Protein AF-A0A7C3MN52-F1 (afdb_monomer)

Sequence (118 aa):
AASICPGFTPTGPYPASCANFNQEGFRVPFIAVSPFSKPHYVSHTVADHTAMLALIEKRFFSLSGATSERPHLTARDLHAPTLEDMFDFDHSPSLHATFDEAPAPVAGEDGCPVLTAP

Foldseek 3Di:
DCVQDPPDDPPDDDDPPTDDPPDDDDDDDDDDDDLFFDPPDDDPDDFDPLLCVLLVQVPPVQPPPDDPAGDDDDVVSSPGHNCCVRGDPPDRNRPPPDDDPDPDDDAPPPPRHPPDDD

Structure (mmCIF, N/CA/C/O backbone):
data_AF-A0A7C3MN52-F1
#
_entry.id   AF-A0A7C3MN52-F1
#
loop_
_atom_site.group_PDB
_atom_site.id
_atom_site.type_symbol
_atom_site.label_atom_id
_atom_site.label_alt_id
_atom_site.label_comp_id
_atom_site.label_asym_id
_atom_site.label_entity_id
_atom_site.label_seq_id
_atom_site.pdbx_PDB_ins_code
_atom_site.Cartn_x
_atom_site.Cartn_y
_atom_site.Cartn_z
_atom_site.occupancy
_atom_site.B_iso_or_equiv
_atom_site.auth_seq_id
_atom_site.auth_comp_id
_atom_site.auth_asym_id
_atom_site.auth_atom_id
_atom_site.pdbx_PDB_model_num
ATOM 1 N N . ALA A 1 1 ? -23.820 11.496 12.471 1.00 58.19 1 ALA A N 1
ATOM 2 C CA . ALA A 1 1 ? -24.085 10.190 13.114 1.00 58.19 1 ALA A CA 1
ATOM 3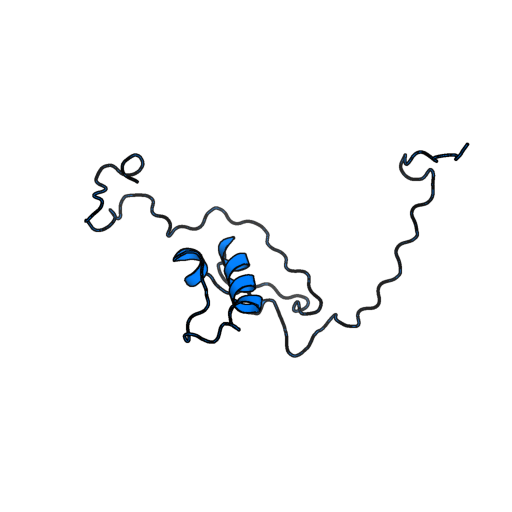 C C . ALA A 1 1 ? -25.567 10.028 13.455 1.00 58.19 1 ALA A C 1
ATOM 5 O O . ALA A 1 1 ? -26.198 9.163 12.867 1.00 58.19 1 ALA A O 1
ATOM 6 N N . ALA A 1 2 ? -26.154 10.899 14.288 1.00 63.62 2 ALA A N 1
ATOM 7 C CA . ALA A 1 2 ? -27.586 10.844 14.630 1.00 63.62 2 ALA A CA 1
ATOM 8 C C . ALA A 1 2 ? -28.546 10.942 13.423 1.00 63.62 2 ALA A C 1
ATOM 10 O O . ALA A 1 2 ? -29.597 10.317 13.428 1.00 63.62 2 ALA A O 1
ATOM 11 N N . SER A 1 3 ? -28.172 11.673 12.367 1.00 66.88 3 SER A N 1
ATOM 12 C CA . SER A 1 3 ? -28.958 11.781 11.125 1.00 66.88 3 SER A CA 1
ATOM 13 C C . SER A 1 3 ? -28.924 10.531 10.237 1.00 66.88 3 SER A C 1
ATOM 15 O O . SER A 1 3 ? -29.766 10.392 9.360 1.00 66.88 3 SER A O 1
ATOM 17 N N . ILE A 1 4 ? -27.946 9.645 10.440 1.00 68.38 4 ILE A N 1
ATOM 18 C CA . ILE A 1 4 ? -27.707 8.447 9.615 1.00 68.38 4 ILE A CA 1
ATOM 19 C C . ILE A 1 4 ? -28.158 7.182 10.365 1.00 68.38 4 ILE A C 1
ATOM 21 O O . ILE A 1 4 ? -28.454 6.162 9.752 1.00 68.38 4 ILE A O 1
ATOM 25 N N . CYS A 1 5 ? -28.238 7.251 11.695 1.00 74.75 5 CYS A N 1
ATOM 26 C CA . CYS A 1 5 ? -28.527 6.121 12.563 1.00 74.75 5 CYS A CA 1
ATOM 27 C C . CYS A 1 5 ? -29.598 6.488 13.607 1.00 74.75 5 CYS A C 1
ATOM 29 O O . CYS A 1 5 ? -29.272 7.132 14.614 1.00 74.75 5 CYS A O 1
ATOM 31 N N . PRO A 1 6 ? -30.865 6.079 13.403 1.00 74.00 6 PRO A N 1
ATOM 32 C CA . PRO A 1 6 ? -31.891 6.209 14.426 1.00 74.00 6 PRO A CA 1
ATOM 33 C C . PRO A 1 6 ? -31.518 5.316 15.618 1.00 74.00 6 PRO A C 1
ATOM 35 O O . PRO A 1 6 ? -31.457 4.097 15.492 1.00 74.00 6 PRO A O 1
ATOM 38 N N . GLY A 1 7 ? -31.219 5.934 16.763 1.00 74.25 7 GLY A N 1
ATOM 39 C CA . GLY A 1 7 ? -30.752 5.246 17.976 1.00 74.25 7 GLY A CA 1
ATOM 40 C C . GLY A 1 7 ? -29.295 5.523 18.359 1.00 74.25 7 GLY A C 1
ATOM 41 O O . GLY A 1 7 ? -28.845 5.042 19.395 1.00 74.25 7 GLY A O 1
ATOM 42 N N . PHE A 1 8 ? -28.555 6.320 17.578 1.00 77.75 8 PHE A N 1
ATOM 43 C CA . PHE A 1 8 ? -27.222 6.775 17.980 1.00 77.75 8 PHE A CA 1
ATOM 44 C C . PHE A 1 8 ? -27.298 7.710 19.197 1.00 77.75 8 PHE A C 1
ATOM 46 O O . PHE A 1 8 ? -27.948 8.756 19.144 1.00 77.75 8 PHE A O 1
ATOM 53 N N . THR A 1 9 ? -26.570 7.372 20.261 1.00 80.19 9 THR A N 1
ATOM 54 C CA . THR A 1 9 ? -26.339 8.250 21.414 1.00 80.19 9 THR A CA 1
ATOM 55 C C . THR A 1 9 ? -24.845 8.591 21.503 1.00 80.19 9 THR A C 1
ATOM 57 O O . THR A 1 9 ? -24.015 7.702 21.330 1.00 80.19 9 THR A O 1
ATOM 60 N N . PRO A 1 10 ? -24.455 9.855 21.770 1.00 74.44 10 PRO A N 1
ATOM 61 C CA . PRO A 1 10 ? -23.040 10.257 21.780 1.00 74.44 10 PRO A CA 1
ATOM 62 C C . PRO A 1 10 ? -22.172 9.545 22.824 1.00 74.44 10 PRO A C 1
ATOM 64 O O . PRO A 1 10 ? -20.953 9.530 22.701 1.00 74.44 10 PRO A O 1
ATOM 67 N N . THR A 1 11 ? -22.793 8.997 23.867 1.00 81.62 11 THR A N 1
ATOM 68 C CA . THR A 1 11 ? -22.123 8.368 25.010 1.00 81.62 11 THR A CA 1
ATOM 69 C C . THR A 1 11 ? -22.341 6.856 25.085 1.00 81.62 11 THR A C 1
ATOM 71 O O . THR A 1 11 ? -21.819 6.217 25.995 1.00 81.62 11 THR A O 1
ATOM 74 N N . GLY A 1 12 ? -23.116 6.274 24.163 1.00 75.94 12 GLY A N 1
ATOM 75 C CA . GLY A 1 12 ? -23.422 4.846 24.130 1.00 75.94 12 GLY A CA 1
ATOM 76 C C . GLY A 1 12 ? -22.619 4.077 23.074 1.00 75.94 12 GLY A C 1
ATOM 77 O O . GLY A 1 12 ? -22.016 4.681 22.184 1.00 75.94 12 GLY A O 1
ATOM 78 N N . PRO A 1 13 ? 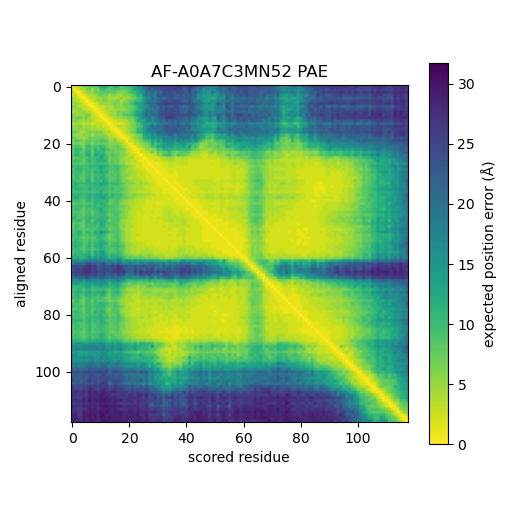-22.610 2.733 23.146 1.00 73.12 13 PRO A N 1
ATOM 79 C CA . PRO A 1 13 ? -22.023 1.903 22.100 1.00 73.12 13 PRO A CA 1
ATOM 80 C C . PRO A 1 13 ? -22.711 2.162 20.755 1.00 73.12 13 PRO A C 1
ATOM 82 O O . PRO A 1 13 ? -23.935 2.302 20.687 1.00 73.12 13 PRO A O 1
ATOM 85 N N . TYR A 1 14 ? -21.919 2.224 19.680 1.00 75.50 14 TYR A N 1
ATOM 86 C CA . TYR A 1 14 ? -22.449 2.480 18.344 1.00 75.50 14 TYR A CA 1
ATOM 87 C C . TYR A 1 14 ? -23.409 1.346 17.934 1.00 75.50 14 TYR A C 1
ATOM 89 O O . TYR A 1 14 ? -23.009 0.180 18.000 1.00 75.50 14 TYR A O 1
ATOM 97 N N . PRO A 1 15 ? -24.657 1.639 17.520 1.00 78.25 15 PRO A N 1
ATOM 98 C CA . PRO A 1 15 ? -25.624 0.596 17.191 1.00 78.25 15 PRO A CA 1
ATOM 99 C C . PRO A 1 15 ? -25.131 -0.297 16.045 1.00 78.25 15 PRO A C 1
ATOM 101 O O . PRO A 1 15 ? -24.827 0.197 14.962 1.00 78.25 15 PRO A O 1
ATOM 104 N N . ALA A 1 16 ? -25.096 -1.616 16.261 1.00 74.56 16 ALA A N 1
ATOM 105 C CA . ALA A 1 16 ? -24.603 -2.586 15.272 1.00 74.56 16 ALA A CA 1
ATOM 106 C C . ALA A 1 16 ? -25.440 -2.632 13.979 1.00 74.56 16 ALA A C 1
ATOM 108 O O . ALA A 1 16 ? -24.964 -3.082 12.942 1.00 74.56 16 ALA A O 1
ATOM 109 N N . SER A 1 17 ? -26.688 -2.160 14.035 1.00 74.19 17 SER A N 1
ATOM 110 C CA . SER A 1 17 ? -27.596 -2.051 12.889 1.00 74.19 17 SER A CA 1
ATOM 111 C C . SER A 1 17 ? -27.320 -0.839 11.993 1.00 74.19 17 SER A C 1
ATOM 113 O O . SER A 1 17 ? -27.975 -0.686 10.965 1.00 74.19 17 SER A O 1
ATOM 115 N N . CYS A 1 18 ? -26.407 0.049 12.386 1.00 74.19 18 CYS A N 1
ATOM 116 C CA . CYS A 1 18 ? -26.122 1.283 11.671 1.00 74.19 18 CYS A CA 1
ATOM 117 C C . CYS A 1 18 ? -24.779 1.238 10.952 1.00 74.19 18 CYS A C 1
ATOM 119 O O . CYS A 1 18 ? -23.816 0.663 11.451 1.00 74.19 18 CYS A O 1
ATOM 121 N N . ALA A 1 19 ? -24.708 1.910 9.801 1.00 67.94 19 ALA A N 1
ATOM 122 C CA . ALA A 1 19 ? -23.481 2.024 9.024 1.00 67.94 19 ALA A CA 1
ATOM 123 C C . ALA A 1 19 ? -22.420 2.819 9.803 1.00 67.94 19 ALA A C 1
ATOM 125 O O . ALA A 1 19 ? -22.536 4.033 9.978 1.00 67.94 19 ALA A O 1
ATOM 126 N N . ASN A 1 20 ? -21.387 2.126 10.272 1.00 70.44 20 ASN A N 1
ATOM 127 C CA . ASN A 1 20 ? -20.202 2.698 10.896 1.00 70.44 20 ASN A CA 1
ATOM 128 C C . ASN A 1 20 ? -19.027 2.764 9.908 1.00 70.44 20 ASN A C 1
ATOM 130 O O . ASN A 1 20 ? -19.022 2.146 8.848 1.00 70.44 20 ASN A O 1
ATOM 134 N N . PHE A 1 21 ? -17.999 3.533 10.265 1.00 69.69 21 PHE A N 1
ATOM 135 C CA . PHE A 1 21 ? -16.803 3.742 9.438 1.00 69.69 21 PHE A CA 1
ATOM 136 C C . PHE A 1 21 ? -15.812 2.559 9.459 1.00 69.69 21 PHE A C 1
ATOM 138 O O . PHE A 1 21 ? -14.627 2.757 9.218 1.00 69.69 21 PHE A O 1
ATOM 145 N N . ASN A 1 22 ? -16.272 1.346 9.773 1.00 73.06 22 ASN A N 1
ATOM 146 C CA . ASN A 1 22 ? -15.462 0.120 9.756 1.00 73.06 22 ASN A CA 1
ATOM 147 C C . ASN A 1 22 ? -15.625 -0.685 8.451 1.00 73.06 22 ASN A C 1
ATOM 149 O O . ASN A 1 22 ? -15.125 -1.804 8.361 1.00 73.06 22 ASN A O 1
ATOM 153 N N . GLN A 1 23 ? -16.395 -0.166 7.492 1.00 77.31 23 GLN A N 1
ATOM 154 C CA . GLN A 1 23 ? -16.625 -0.808 6.207 1.00 77.31 23 GLN A CA 1
ATOM 155 C C . GLN A 1 23 ? -15.738 -0.175 5.140 1.00 77.31 23 GLN A C 1
ATOM 157 O O . GLN A 1 23 ? -15.588 1.052 5.059 1.00 77.31 23 GLN A O 1
ATOM 162 N N . GLU A 1 24 ? -15.189 -1.041 4.297 1.00 83.88 24 GLU A N 1
ATOM 163 C CA . GLU A 1 24 ? -14.540 -0.629 3.065 1.00 83.88 24 GLU A CA 1
ATOM 164 C C . GLU A 1 24 ? -15.563 -0.401 1.958 1.00 83.88 24 GLU A C 1
ATOM 166 O O . GLU A 1 24 ? -16.646 -0.990 1.946 1.00 83.88 24 GLU A O 1
ATOM 171 N N . GLY A 1 25 ? -15.224 0.499 1.037 1.00 85.12 25 GLY A N 1
ATOM 172 C CA . GLY A 1 25 ? -16.049 0.787 -0.130 1.00 85.12 25 GLY A CA 1
ATOM 173 C C . GLY A 1 25 ? -15.990 -0.319 -1.189 1.00 85.12 25 GLY A C 1
ATOM 174 O O . GLY A 1 25 ? -15.559 -1.450 -0.955 1.00 85.12 25 GLY A O 1
ATOM 175 N N . PHE A 1 26 ? -16.410 0.024 -2.405 1.00 90.31 26 PHE A N 1
ATOM 176 C CA . PHE A 1 26 ? -16.218 -0.851 -3.558 1.00 90.31 26 PHE A CA 1
ATOM 177 C C . PHE A 1 26 ? -14.726 -0.991 -3.898 1.00 90.31 26 PHE A C 1
ATOM 179 O O . PHE A 1 26 ? -13.919 -0.099 -3.633 1.00 90.31 26 PHE A O 1
ATOM 186 N N . ARG A 1 27 ? -14.359 -2.120 -4.509 1.00 93.56 27 ARG A N 1
ATOM 187 C CA . ARG A 1 27 ? -12.972 -2.380 -4.906 1.00 93.56 27 ARG A CA 1
ATOM 188 C C . ARG A 1 27 ? -12.588 -1.530 -6.112 1.00 93.56 27 ARG A C 1
ATOM 190 O O . ARG A 1 27 ? -13.334 -1.458 -7.087 1.00 93.56 27 ARG A O 1
ATOM 197 N N . VAL A 1 28 ? -11.397 -0.949 -6.043 1.00 93.50 28 VAL A N 1
ATOM 198 C CA . VAL A 1 28 ? -10.776 -0.171 -7.118 1.00 93.50 28 VAL A CA 1
ATOM 199 C C . VAL A 1 28 ? -9.431 -0.786 -7.501 1.00 93.50 28 VAL A C 1
ATOM 201 O O . VAL A 1 28 ? -8.798 -1.426 -6.657 1.00 93.50 28 VAL A O 1
ATOM 204 N N . PRO A 1 29 ? -8.981 -0.623 -8.756 1.00 94.50 29 PRO A N 1
ATOM 205 C CA . PRO A 1 29 ? -7.623 -0.987 -9.129 1.00 94.50 29 PRO A CA 1
ATOM 206 C C . PRO A 1 29 ? -6.616 -0.078 -8.415 1.00 94.50 29 PRO A C 1
ATOM 208 O O . PRO A 1 29 ? -6.802 1.135 -8.341 1.00 94.50 29 PRO A O 1
ATOM 211 N N . PHE A 1 30 ? -5.533 -0.675 -7.926 1.00 94.12 30 PHE A N 1
ATOM 212 C CA . PHE A 1 30 ? -4.408 0.024 -7.314 1.00 94.12 30 PHE A CA 1
ATOM 213 C C . PHE A 1 30 ? -3.104 -0.522 -7.895 1.00 94.12 30 PHE A C 1
ATOM 215 O O . PHE A 1 30 ? -2.931 -1.736 -8.005 1.00 94.12 30 PHE A O 1
ATOM 222 N N . ILE A 1 31 ? -2.202 0.376 -8.290 1.00 95.25 31 ILE A N 1
ATOM 223 C CA . ILE A 1 31 ? -0.908 0.038 -8.887 1.00 95.25 31 ILE A CA 1
ATOM 224 C C . ILE A 1 31 ? 0.154 0.905 -8.215 1.00 95.25 31 ILE A C 1
ATOM 226 O O . ILE A 1 31 ? -0.003 2.122 -8.135 1.00 95.25 31 ILE A O 1
ATOM 230 N N . ALA A 1 32 ? 1.245 0.282 -7.772 1.00 93.50 32 ALA A N 1
ATOM 231 C CA . ALA A 1 32 ? 2.390 0.973 -7.195 1.00 93.50 32 ALA A CA 1
ATOM 232 C C . ALA A 1 32 ? 3.608 0.850 -8.120 1.00 93.50 32 ALA A C 1
ATOM 234 O O . ALA A 1 32 ? 4.148 -0.241 -8.319 1.00 93.50 32 ALA A O 1
ATOM 235 N N . VAL A 1 33 ? 4.053 1.980 -8.670 1.00 93.31 33 VAL A N 1
ATOM 236 C CA . VAL A 1 33 ? 5.229 2.058 -9.547 1.00 93.31 33 VAL A CA 1
ATOM 237 C C . VAL A 1 33 ? 6.369 2.731 -8.792 1.00 93.31 33 VAL A C 1
ATOM 239 O O . VAL A 1 33 ? 6.241 3.867 -8.344 1.00 93.31 33 VAL A O 1
ATOM 242 N N . SER A 1 34 ? 7.475 2.012 -8.623 1.00 92.44 34 SER A N 1
ATOM 243 C CA . SER A 1 34 ? 8.652 2.458 -7.879 1.00 92.44 34 SER A CA 1
ATOM 244 C C . SER A 1 34 ? 9.873 1.638 -8.301 1.00 92.44 34 SER A C 1
ATOM 246 O O . SER A 1 34 ? 9.713 0.461 -8.630 1.00 92.44 34 SER A O 1
ATOM 248 N N . PRO A 1 35 ? 11.099 2.188 -8.211 1.00 93.38 35 PRO A N 1
ATOM 249 C CA . PRO A 1 35 ? 12.333 1.406 -8.330 1.00 93.38 35 PRO A CA 1
ATOM 250 C C . PRO A 1 35 ? 12.404 0.199 -7.382 1.00 93.38 35 PRO A C 1
ATOM 252 O O . PRO A 1 35 ? 13.068 -0.789 -7.684 1.00 93.38 35 PRO A O 1
ATOM 255 N N . PHE A 1 36 ? 11.703 0.292 -6.247 1.00 94.62 36 PHE A N 1
ATOM 256 C CA . PHE A 1 36 ? 11.619 -0.727 -5.201 1.00 94.62 36 PHE A CA 1
ATOM 257 C C . PHE A 1 36 ? 10.383 -1.632 -5.334 1.00 94.62 36 PHE A C 1
ATOM 259 O O . PHE A 1 36 ? 10.184 -2.499 -4.494 1.00 94.62 36 PHE A O 1
ATOM 266 N N . SER A 1 37 ? 9.508 -1.438 -6.327 1.00 95.50 37 SER A N 1
ATOM 267 C CA . SER A 1 37 ? 8.331 -2.304 -6.498 1.00 95.50 37 SER A CA 1
ATOM 268 C C . SER A 1 37 ? 8.758 -3.720 -6.884 1.00 95.50 37 SER A C 1
ATOM 270 O O . SER A 1 37 ? 9.574 -3.901 -7.786 1.00 95.50 37 SER A O 1
ATOM 272 N N . L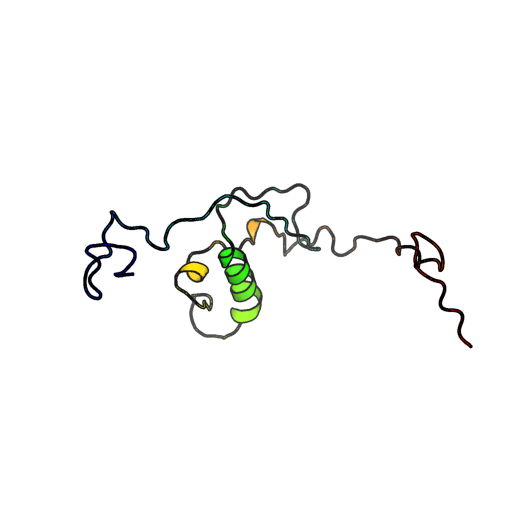YS A 1 38 ? 8.166 -4.741 -6.257 1.00 94.94 38 LYS A N 1
ATOM 273 C CA . LYS A 1 38 ? 8.428 -6.140 -6.619 1.00 94.94 38 LYS A CA 1
ATOM 274 C C . LYS A 1 38 ? 7.924 -6.432 -8.042 1.00 94.94 38 LYS A C 1
ATOM 276 O O . LYS A 1 38 ? 6.751 -6.172 -8.331 1.00 94.94 38 LYS A O 1
ATOM 281 N N . PRO A 1 39 ? 8.757 -6.994 -8.937 1.00 92.81 39 PRO A N 1
ATOM 282 C CA . PRO A 1 39 ? 8.337 -7.300 -10.299 1.00 92.81 39 PRO A CA 1
ATOM 283 C C . PRO A 1 39 ? 7.323 -8.447 -10.307 1.00 92.81 39 PRO A C 1
ATOM 285 O O . PRO A 1 39 ? 7.463 -9.417 -9.563 1.00 92.81 39 PRO A O 1
ATOM 288 N N . HIS A 1 40 ? 6.308 -8.343 -11.170 1.00 93.31 40 HIS A N 1
ATOM 289 C CA . HIS A 1 40 ? 5.264 -9.363 -11.352 1.00 93.31 40 HIS A CA 1
ATOM 290 C C . HIS A 1 40 ? 4.551 -9.793 -10.056 1.00 93.31 40 HIS A C 1
ATOM 292 O O . HIS A 1 40 ? 4.089 -10.929 -9.942 1.00 93.31 40 HIS A O 1
ATOM 298 N N . TYR A 1 41 ? 4.445 -8.888 -9.082 1.00 95.44 41 TYR A N 1
ATOM 299 C CA . TYR A 1 41 ? 3.827 -9.162 -7.791 1.00 95.44 41 TYR A CA 1
ATOM 300 C C . TYR A 1 41 ? 2.440 -8.524 -7.672 1.00 95.44 41 TYR A C 1
ATOM 302 O O . TYR A 1 41 ? 2.233 -7.371 -8.049 1.00 95.44 41 TYR A O 1
ATOM 310 N N . VAL A 1 42 ? 1.495 -9.274 -7.104 1.00 96.12 42 VAL A N 1
ATOM 311 C CA . VAL A 1 42 ? 0.150 -8.800 -6.764 1.00 96.12 42 VAL A CA 1
ATOM 312 C C . VAL A 1 42 ? -0.050 -8.999 -5.268 1.00 96.12 42 VAL A C 1
ATOM 314 O O . VAL A 1 42 ? 0.010 -10.125 -4.777 1.00 96.12 42 VAL A O 1
ATOM 317 N N . SER A 1 43 ? -0.300 -7.907 -4.546 1.00 95.06 43 SER A N 1
ATOM 318 C CA . SER A 1 43 ? -0.691 -7.994 -3.141 1.00 95.06 43 SER A CA 1
ATOM 319 C C . SER A 1 43 ? -2.135 -8.487 -3.024 1.00 95.06 43 SER A C 1
ATOM 321 O O . SER A 1 43 ? -3.030 -8.028 -3.737 1.00 95.06 43 SER A O 1
ATOM 323 N N . HIS A 1 44 ? -2.365 -9.418 -2.100 1.00 95.19 44 HIS A N 1
ATOM 324 C CA . HIS A 1 44 ? -3.700 -9.890 -1.719 1.00 95.19 44 HIS A CA 1
ATOM 325 C C . HIS A 1 44 ? -4.193 -9.262 -0.409 1.00 95.19 44 HIS A C 1
ATOM 327 O O . HIS A 1 44 ? -5.252 -9.636 0.100 1.00 95.19 44 HIS A O 1
ATOM 333 N N . THR A 1 45 ? -3.434 -8.311 0.136 1.00 94.06 45 THR A N 1
ATOM 334 C CA . THR A 1 45 ? -3.784 -7.589 1.354 1.00 94.06 45 THR A CA 1
ATOM 335 C C . THR A 1 45 ? -4.984 -6.682 1.081 1.00 94.06 45 THR A C 1
ATOM 337 O O . THR A 1 45 ? -5.013 -5.940 0.099 1.00 94.06 45 THR A O 1
ATOM 340 N N . VAL A 1 46 ? -6.004 -6.743 1.940 1.00 92.88 46 VAL A N 1
ATOM 341 C CA . VAL A 1 46 ? -7.162 -5.844 1.839 1.00 92.88 46 VAL A CA 1
ATOM 342 C C . VAL A 1 46 ? -6.737 -4.464 2.325 1.00 92.88 46 VAL A C 1
ATOM 344 O O . VAL A 1 46 ? -6.365 -4.310 3.484 1.00 92.88 46 VAL A O 1
ATOM 347 N N . ALA A 1 47 ? -6.795 -3.482 1.432 1.00 92.31 47 ALA A N 1
ATOM 348 C CA . ALA A 1 47 ? -6.375 -2.113 1.686 1.00 92.31 47 ALA A CA 1
ATOM 349 C C . ALA A 1 47 ? -7.382 -1.114 1.108 1.00 92.31 47 ALA A C 1
ATOM 351 O O . ALA A 1 47 ? -8.119 -1.419 0.165 1.00 92.31 47 ALA A O 1
ATOM 352 N N . ASP A 1 48 ? -7.375 0.088 1.670 1.00 92.19 48 ASP A N 1
ATOM 353 C CA . ASP A 1 48 ? -8.188 1.221 1.254 1.00 92.19 48 ASP A CA 1
ATOM 354 C C . ASP A 1 48 ? -7.305 2.452 0.999 1.00 92.19 48 ASP A C 1
ATOM 356 O O . ASP A 1 48 ? -6.077 2.374 0.990 1.00 92.19 48 ASP A O 1
ATOM 360 N N . HIS A 1 49 ? -7.912 3.620 0.792 1.00 92.56 49 HIS A N 1
ATOM 361 C CA . HIS A 1 49 ? -7.140 4.838 0.536 1.00 92.56 49 HIS A CA 1
ATOM 362 C C . HIS A 1 49 ? -6.307 5.284 1.746 1.00 92.56 49 HIS A C 1
ATOM 364 O O . HIS A 1 49 ? -5.303 5.973 1.573 1.00 92.56 49 HIS A O 1
ATOM 370 N N . THR A 1 50 ? -6.680 4.878 2.962 1.00 92.62 50 THR A N 1
ATOM 371 C CA . THR A 1 50 ? -5.917 5.212 4.170 1.00 92.62 50 THR A CA 1
ATOM 372 C C . THR A 1 50 ? -4.629 4.399 4.283 1.00 92.62 50 THR A C 1
ATOM 374 O O . THR A 1 50 ? -3.673 4.869 4.892 1.00 92.62 50 THR A O 1
ATOM 377 N N . ALA A 1 51 ? -4.525 3.260 3.591 1.00 93.81 51 ALA A N 1
ATOM 378 C CA . ALA A 1 51 ? -3.277 2.504 3.469 1.00 93.81 51 ALA A CA 1
ATOM 379 C C . ALA A 1 51 ? -2.157 3.301 2.764 1.00 93.81 51 ALA A C 1
ATOM 381 O O . ALA A 1 51 ? -0.979 3.159 3.092 1.00 93.81 51 ALA A O 1
ATOM 382 N N . MET A 1 52 ? -2.511 4.202 1.836 1.00 93.81 52 MET A N 1
ATOM 383 C CA . MET A 1 52 ? -1.538 5.124 1.233 1.00 93.81 52 MET A CA 1
ATOM 384 C C . MET A 1 52 ? -0.999 6.131 2.257 1.00 93.81 52 MET A C 1
ATOM 386 O O . MET A 1 52 ? 0.197 6.418 2.260 1.00 93.81 52 MET A O 1
ATOM 390 N N . LEU A 1 53 ? -1.859 6.638 3.150 1.00 93.38 53 LEU A N 1
ATOM 391 C CA . LEU A 1 53 ? -1.433 7.504 4.255 1.00 93.38 53 LEU A CA 1
ATOM 392 C C . LEU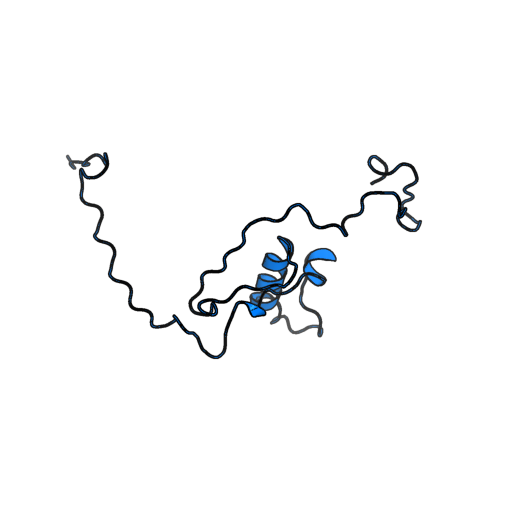 A 1 53 ? -0.543 6.734 5.231 1.00 93.38 53 LEU A C 1
ATOM 394 O O . LEU A 1 53 ? 0.533 7.220 5.564 1.00 93.38 53 LEU A O 1
ATOM 398 N N . ALA A 1 54 ? -0.923 5.503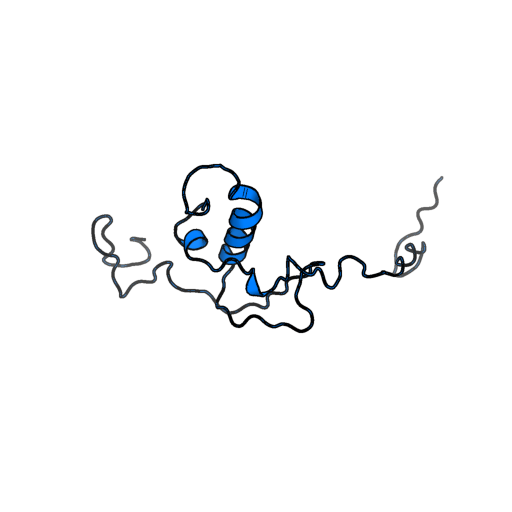 5.584 1.00 92.44 54 ALA A N 1
ATOM 399 C CA . ALA A 1 54 ? -0.139 4.634 6.456 1.00 92.44 54 ALA A CA 1
ATOM 400 C C . ALA A 1 54 ? 1.288 4.394 5.930 1.00 92.44 54 ALA A C 1
ATOM 402 O O . ALA A 1 54 ? 2.248 4.408 6.704 1.00 92.44 54 ALA A O 1
ATOM 403 N N . LEU A 1 55 ? 1.451 4.219 4.612 1.00 92.38 55 LEU A N 1
ATOM 404 C CA . LEU A 1 55 ? 2.766 4.108 3.972 1.00 92.38 55 LEU A CA 1
ATOM 405 C C . LEU A 1 55 ? 3.589 5.403 4.114 1.00 92.38 55 LEU A C 1
ATOM 407 O O . LEU A 1 55 ? 4.771 5.348 4.458 1.00 92.38 55 LEU A O 1
ATOM 411 N N . ILE A 1 56 ? 2.980 6.569 3.870 1.00 91.94 56 ILE A N 1
ATOM 412 C CA . ILE A 1 56 ? 3.642 7.884 3.969 1.00 91.94 56 ILE A CA 1
ATOM 413 C C . ILE A 1 56 ? 4.050 8.181 5.416 1.00 91.94 56 ILE A C 1
ATOM 415 O O . ILE A 1 56 ? 5.197 8.552 5.674 1.00 91.94 56 ILE A O 1
ATOM 419 N N . GLU A 1 57 ? 3.134 7.985 6.362 1.00 91.69 57 GLU A N 1
ATOM 420 C CA . GLU A 1 57 ? 3.360 8.119 7.802 1.00 91.69 57 GLU A CA 1
ATOM 421 C C . GLU A 1 57 ? 4.527 7.243 8.251 1.00 91.69 57 GLU A C 1
ATOM 423 O O . GLU A 1 57 ? 5.484 7.715 8.875 1.00 91.69 57 GLU A O 1
ATOM 428 N N . LYS A 1 58 ? 4.509 5.966 7.853 1.00 89.31 58 LYS A N 1
ATOM 429 C CA . LYS A 1 58 ? 5.587 5.045 8.186 1.00 89.31 58 LYS A CA 1
ATOM 430 C C . LYS A 1 58 ? 6.924 5.504 7.598 1.00 89.31 58 LYS A C 1
ATOM 432 O O . LYS A 1 58 ? 7.920 5.538 8.315 1.00 89.31 58 LYS A O 1
ATOM 437 N N . ARG A 1 59 ? 6.954 5.910 6.327 1.00 87.06 59 ARG A N 1
ATOM 438 C CA . ARG A 1 59 ? 8.194 6.294 5.636 1.00 87.06 59 ARG A CA 1
ATOM 439 C C . ARG A 1 59 ? 8.807 7.596 6.151 1.00 87.06 59 ARG A C 1
ATOM 441 O O . ARG A 1 59 ? 10.026 7.666 6.283 1.00 87.06 59 ARG A O 1
ATOM 448 N N . PHE A 1 60 ? 7.996 8.626 6.382 1.00 87.19 60 PHE A N 1
ATOM 449 C CA . PHE A 1 60 ? 8.492 9.989 6.612 1.00 87.19 60 PHE A CA 1
ATOM 450 C C . PHE A 1 60 ? 8.316 10.483 8.049 1.00 87.19 60 PHE A C 1
ATOM 452 O O . PHE A 1 60 ? 9.057 11.367 8.472 1.00 87.19 60 PHE A O 1
ATOM 459 N N . PHE A 1 61 ? 7.383 9.912 8.815 1.00 83.81 61 PHE A N 1
ATOM 460 C CA . PHE A 1 61 ? 7.032 10.406 10.150 1.00 83.81 61 PHE A CA 1
ATOM 461 C C . PHE A 1 61 ? 7.498 9.479 11.281 1.00 83.81 61 PHE A C 1
ATOM 463 O O . PHE A 1 61 ? 7.615 9.926 12.417 1.00 83.81 61 PHE A O 1
ATOM 470 N N . SER A 1 62 ? 7.899 8.235 10.989 1.00 69.94 62 SER A N 1
ATOM 471 C CA . SER A 1 62 ? 8.428 7.301 12.008 1.00 69.94 62 SER A CA 1
ATOM 472 C C . SER A 1 62 ? 9.795 7.695 12.597 1.00 69.94 62 SER A C 1
ATOM 474 O O . SER A 1 62 ? 10.312 7.007 13.472 1.00 69.94 62 SER A O 1
ATOM 476 N N . LEU A 1 63 ? 10.394 8.803 12.146 1.00 60.41 63 LEU A N 1
ATOM 477 C CA . LEU A 1 63 ? 11.662 9.332 12.662 1.00 60.41 63 LEU A CA 1
ATOM 478 C C . LEU A 1 63 ? 11.488 10.258 13.880 1.00 60.41 63 LEU A C 1
ATOM 480 O O . LEU A 1 63 ? 12.484 10.654 14.486 1.00 60.41 63 LEU A O 1
ATOM 484 N N . SER A 1 64 ? 10.257 10.601 14.282 1.00 58.25 64 SER A N 1
ATOM 485 C CA . SER A 1 64 ? 10.011 11.530 15.393 1.00 58.25 64 SER A CA 1
ATOM 486 C C . SER A 1 64 ? 10.072 10.867 16.779 1.00 58.25 64 SER A C 1
ATOM 488 O O . SER A 1 64 ? 9.144 11.031 17.557 1.00 58.25 64 SER A O 1
ATOM 490 N N . GLY A 1 65 ? 11.135 10.111 17.086 1.00 56.47 65 GLY A N 1
ATOM 491 C CA . GLY A 1 65 ? 11.686 9.827 18.432 1.00 56.47 65 GLY A CA 1
ATOM 492 C C . GLY A 1 65 ? 10.782 9.418 19.615 1.00 56.47 65 GLY A C 1
ATOM 493 O O . GLY A 1 65 ? 11.288 9.314 20.730 1.00 56.47 65 GLY A O 1
ATOM 494 N N . ALA A 1 66 ? 9.485 9.198 19.435 1.00 55.47 66 ALA A N 1
ATOM 495 C CA . ALA A 1 66 ? 8.525 9.047 20.514 1.00 55.47 66 ALA A CA 1
ATOM 496 C C . ALA A 1 66 ? 7.498 7.982 20.128 1.00 55.47 66 ALA A C 1
ATOM 498 O O . ALA A 1 66 ? 6.678 8.201 19.244 1.00 55.47 66 ALA A O 1
ATOM 499 N N . THR A 1 67 ? 7.525 6.867 20.862 1.00 57.56 67 THR A N 1
ATOM 500 C CA . THR A 1 67 ? 6.585 5.728 20.830 1.00 57.56 67 THR A CA 1
ATOM 501 C C . THR A 1 67 ? 6.837 4.649 19.766 1.00 57.56 67 THR A C 1
ATOM 503 O O . THR A 1 67 ? 7.330 4.910 18.675 1.00 57.56 67 THR A O 1
ATOM 506 N N . SER A 1 68 ? 6.523 3.393 20.120 1.00 66.56 68 SER A N 1
ATOM 507 C CA . SER A 1 68 ? 6.540 2.222 19.219 1.00 66.56 68 SER A CA 1
ATOM 508 C C . SER A 1 68 ? 5.421 2.245 18.172 1.00 66.56 68 SER A C 1
ATOM 510 O O . SER A 1 68 ? 5.305 1.316 17.375 1.00 66.56 68 SER A O 1
ATOM 512 N N . GLU A 1 69 ? 4.580 3.273 18.199 1.00 73.25 69 GLU A N 1
ATOM 513 C CA . GLU A 1 69 ? 3.412 3.430 17.353 1.00 73.25 69 GLU A CA 1
ATOM 514 C C . GLU A 1 69 ? 3.719 4.471 16.278 1.00 73.25 69 GLU A C 1
ATOM 516 O O . GLU A 1 69 ? 4.339 5.502 16.543 1.00 73.25 69 GLU A O 1
ATOM 521 N N . ARG A 1 70 ? 3.334 4.184 15.035 1.00 82.69 70 ARG A N 1
ATOM 522 C CA . ARG A 1 70 ? 3.534 5.143 13.947 1.00 82.69 70 ARG A CA 1
ATOM 523 C C . ARG A 1 70 ? 2.628 6.361 14.156 1.00 82.69 70 ARG A C 1
ATOM 525 O O . ARG A 1 70 ? 1.480 6.177 14.561 1.00 82.69 70 ARG A O 1
ATOM 532 N N . PRO A 1 71 ? 3.088 7.582 13.833 1.00 85.94 71 PRO A N 1
ATOM 533 C CA . PRO A 1 71 ? 2.205 8.739 13.779 1.00 85.94 71 PRO A CA 1
ATOM 534 C C . PRO A 1 71 ? 1.049 8.477 12.818 1.00 85.94 71 PRO A C 1
ATOM 536 O O . PRO A 1 71 ? 1.255 7.877 11.767 1.00 85.94 71 PRO A O 1
ATOM 539 N N . HIS A 1 72 ? -0.148 8.914 13.189 1.00 88.75 72 HIS A N 1
ATOM 540 C CA . HIS A 1 72 ? -1.371 8.635 12.451 1.00 88.75 72 HIS A CA 1
ATOM 541 C C . HIS A 1 72 ? -2.342 9.814 12.613 1.00 88.75 72 HIS A C 1
ATOM 543 O O . HIS A 1 72 ? -2.366 10.462 13.666 1.00 88.75 72 HIS A O 1
ATOM 549 N N . LEU A 1 73 ? -3.114 10.150 11.578 1.00 87.56 73 LEU A N 1
ATOM 550 C CA . LEU A 1 73 ? -4.063 11.272 11.647 1.00 87.56 73 LEU A CA 1
ATOM 551 C C . LEU A 1 73 ? -5.412 10.854 12.235 1.00 87.56 73 LEU A C 1
ATOM 553 O O . LEU A 1 73 ? -6.134 11.680 12.800 1.00 87.56 73 LEU A O 1
ATOM 557 N N . THR A 1 74 ? -5.777 9.582 12.099 1.00 87.62 74 THR A N 1
ATOM 558 C CA . THR A 1 74 ? -7.079 9.052 12.504 1.00 87.62 74 THR A CA 1
ATOM 559 C C . THR A 1 74 ? -6.939 7.673 13.146 1.00 87.62 74 THR A C 1
ATOM 561 O O . THR A 1 74 ? -5.867 7.101 13.226 1.00 87.62 74 THR A O 1
ATOM 564 N N . ALA A 1 75 ? -8.021 7.087 13.655 1.00 88.06 75 ALA A N 1
ATOM 565 C CA . ALA A 1 75 ? -7.958 5.679 14.052 1.00 88.06 75 ALA A CA 1
ATOM 566 C C . ALA A 1 75 ? -7.948 4.742 12.830 1.00 88.06 75 ALA A C 1
ATOM 568 O O . ALA A 1 75 ? -7.614 3.573 12.965 1.00 88.06 75 ALA A O 1
ATOM 569 N N . ARG A 1 76 ? -8.357 5.213 11.645 1.00 87.81 76 ARG A N 1
ATOM 570 C CA . ARG A 1 76 ? -8.501 4.357 10.462 1.00 87.81 76 ARG A CA 1
ATOM 571 C C . ARG A 1 76 ? -7.164 4.120 9.781 1.00 87.81 76 ARG A C 1
ATOM 573 O O . ARG A 1 76 ? -6.808 2.967 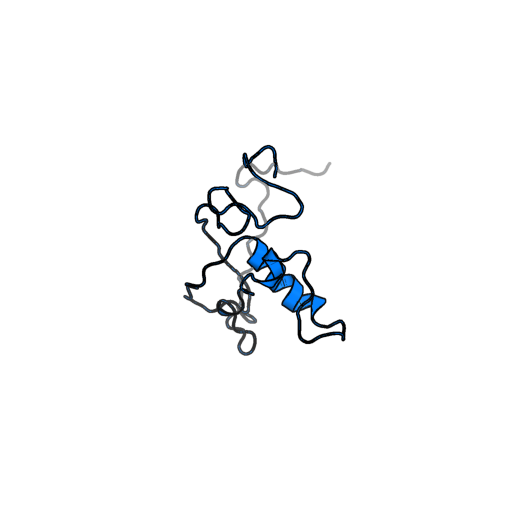9.563 1.00 87.81 76 ARG A O 1
ATOM 580 N N . ASP A 1 77 ? -6.416 5.190 9.521 1.00 89.12 77 ASP A N 1
ATOM 581 C CA . ASP A 1 77 ? -5.068 5.076 8.965 1.00 89.12 77 ASP A CA 1
ATOM 582 C C . ASP A 1 77 ? -4.166 4.247 9.877 1.00 89.12 77 ASP A C 1
ATOM 584 O O . ASP A 1 77 ? -3.485 3.389 9.339 1.00 89.12 77 ASP A O 1
ATOM 588 N N . LEU A 1 78 ? -4.225 4.388 11.209 1.00 90.38 78 LEU A N 1
ATOM 589 C CA . LEU A 1 78 ? -3.469 3.594 12.192 1.00 90.38 78 LEU A CA 1
ATOM 590 C C . LEU A 1 78 ? -3.669 2.075 12.054 1.00 90.38 78 LEU A C 1
ATOM 592 O O . LEU A 1 78 ? -2.730 1.300 12.250 1.00 90.38 78 LEU A O 1
ATOM 596 N N . HIS A 1 79 ? -4.877 1.641 11.700 1.00 89.88 79 HIS A N 1
ATOM 597 C CA . HIS A 1 79 ? -5.207 0.222 11.538 1.00 89.88 79 HIS A CA 1
ATOM 598 C C . HIS A 1 79 ? -5.135 -0.251 10.079 1.00 89.88 79 HIS A C 1
ATOM 600 O O . HIS A 1 79 ? -5.321 -1.439 9.814 1.00 89.88 79 HIS A O 1
ATOM 606 N N . ALA A 1 80 ? -4.847 0.646 9.134 1.00 91.69 80 ALA A N 1
ATOM 607 C CA . ALA A 1 80 ? -4.654 0.298 7.734 1.00 91.69 80 ALA A CA 1
ATOM 608 C C . ALA A 1 80 ? -3.301 -0.408 7.501 1.00 91.69 80 ALA A C 1
ATOM 610 O O . ALA A 1 80 ? -2.326 -0.142 8.213 1.00 91.69 80 ALA A O 1
ATOM 611 N N . PRO A 1 81 ? -3.201 -1.297 6.495 1.00 93.00 81 PRO A N 1
ATOM 612 C CA . PRO A 1 81 ? -1.930 -1.907 6.117 1.00 93.00 81 PRO A CA 1
ATOM 613 C C . PRO A 1 81 ? -0.978 -0.870 5.505 1.00 93.00 81 PRO A C 1
ATOM 615 O O . PRO A 1 81 ? -1.401 0.050 4.812 1.00 93.00 81 PRO A O 1
ATOM 618 N N . THR A 1 82 ? 0.327 -1.046 5.703 1.00 91.69 82 THR A N 1
ATOM 619 C CA . THR A 1 82 ? 1.367 -0.102 5.251 1.00 91.69 82 THR A CA 1
ATOM 620 C C . THR A 1 82 ? 1.851 -0.341 3.816 1.00 91.69 82 THR A C 1
ATOM 622 O O . THR A 1 82 ? 2.774 0.336 3.382 1.00 91.69 82 THR A O 1
ATOM 625 N N . LEU A 1 83 ? 1.250 -1.283 3.070 1.00 94.56 83 LEU A N 1
ATOM 626 C CA . LEU A 1 83 ? 1.542 -1.613 1.655 1.00 94.56 83 LEU A CA 1
ATOM 627 C C . LEU A 1 83 ? 3.002 -2.000 1.339 1.00 94.56 83 LEU A C 1
ATOM 629 O O . LEU A 1 83 ? 3.392 -2.099 0.177 1.00 94.56 83 LEU A O 1
ATOM 633 N N . GLU A 1 84 ? 3.829 -2.231 2.359 1.00 93.50 84 GLU A N 1
ATOM 634 C CA . GLU A 1 84 ? 5.250 -2.574 2.201 1.00 93.50 84 GLU A CA 1
ATOM 635 C C . GLU A 1 84 ? 5.461 -3.946 1.561 1.00 93.50 84 GLU A C 1
ATOM 637 O O . GLU A 1 84 ? 6.524 -4.216 1.014 1.00 93.50 84 GLU A O 1
ATOM 642 N N . ASP A 1 85 ? 4.447 -4.810 1.579 1.00 94.19 85 ASP A N 1
ATOM 643 C C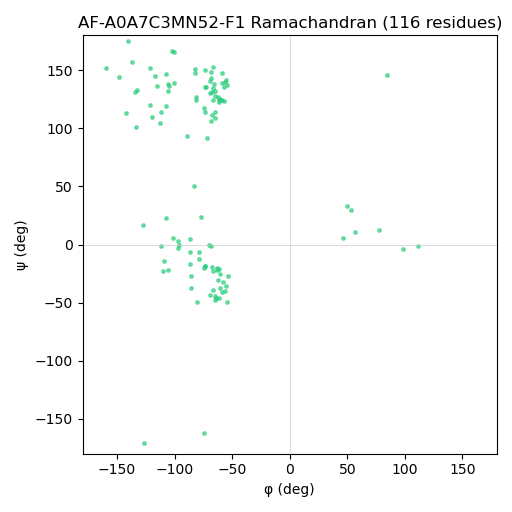A . ASP A 1 85 ? 4.483 -6.105 0.910 1.00 94.19 85 ASP A CA 1
ATOM 644 C C . ASP A 1 85 ? 4.680 -5.978 -0.608 1.00 94.19 85 ASP A C 1
ATOM 646 O O . ASP A 1 85 ? 5.253 -6.883 -1.216 1.00 94.19 85 ASP A O 1
ATOM 650 N N . MET A 1 86 ? 4.291 -4.849 -1.205 1.00 95.12 86 MET A N 1
ATOM 651 C CA . MET A 1 86 ? 4.496 -4.543 -2.622 1.00 95.12 86 MET A CA 1
ATOM 652 C C . MET A 1 86 ? 5.922 -4.082 -2.959 1.00 95.12 86 MET A C 1
ATOM 654 O O . MET A 1 86 ? 6.278 -4.045 -4.139 1.00 95.12 86 MET A O 1
ATOM 658 N N . PHE A 1 87 ? 6.742 -3.760 -1.955 1.00 95.00 87 PHE A N 1
ATOM 659 C CA . PHE A 1 87 ? 8.078 -3.198 -2.139 1.00 95.00 87 PHE A CA 1
ATOM 660 C C . PHE A 1 87 ? 9.173 -4.121 -1.585 1.00 95.00 87 PHE A C 1
ATOM 662 O O . PHE A 1 87 ? 8.994 -4.814 -0.585 1.00 95.00 87 PHE A O 1
ATOM 669 N N . ASP A 1 88 ? 10.319 -4.139 -2.255 1.00 94.06 88 ASP A N 1
ATOM 670 C CA . ASP A 1 88 ? 11.581 -4.672 -1.755 1.00 94.06 88 ASP A CA 1
ATOM 671 C C . ASP A 1 88 ? 12.537 -3.487 -1.574 1.00 94.06 88 ASP A C 1
ATOM 673 O O . ASP A 1 88 ? 12.999 -2.885 -2.543 1.00 94.06 88 ASP A O 1
ATOM 677 N N . PHE A 1 89 ? 12.742 -3.078 -0.320 1.00 91.12 89 PHE A N 1
ATOM 678 C CA . PHE A 1 89 ? 13.602 -1.939 0.009 1.00 91.12 89 PHE A CA 1
ATOM 679 C C . PHE A 1 89 ? 15.076 -2.329 0.165 1.00 91.12 89 PHE A C 1
ATOM 681 O O . PHE A 1 89 ? 15.926 -1.441 0.107 1.00 91.12 89 PHE A O 1
ATOM 688 N N . ASP A 1 90 ? 15.371 -3.621 0.333 1.00 92.81 90 ASP A N 1
ATOM 689 C CA . ASP A 1 90 ? 16.735 -4.140 0.466 1.00 92.81 90 ASP A CA 1
ATOM 690 C C . ASP A 1 90 ? 17.351 -4.394 -0.914 1.00 92.81 90 ASP A C 1
ATOM 692 O O . ASP A 1 90 ? 18.523 -4.101 -1.156 1.00 92.81 90 ASP A O 1
ATOM 696 N N . HIS A 1 91 ? 16.535 -4.875 -1.850 1.00 88.94 91 HIS A N 1
ATOM 697 C CA . HIS A 1 91 ? 16.916 -5.101 -3.234 1.00 88.94 91 HIS A CA 1
ATOM 698 C C . HIS A 1 91 ? 16.027 -4.233 -4.109 1.00 88.94 91 HIS A C 1
ATOM 700 O O . HIS A 1 91 ? 14.839 -4.490 -4.231 1.00 88.94 91 HIS A O 1
ATOM 706 N N . SER A 1 92 ? 16.598 -3.193 -4.718 1.00 89.12 92 SER A N 1
ATOM 707 C CA . SER A 1 92 ? 15.859 -2.293 -5.604 1.00 89.12 92 SER A CA 1
ATOM 708 C C . SER A 1 92 ? 15.902 -2.825 -7.045 1.00 89.12 92 SER A C 1
ATOM 710 O O . SER A 1 92 ? 16.875 -2.557 -7.759 1.00 89.12 92 SER A O 1
ATOM 712 N N . PRO A 1 93 ? 14.902 -3.612 -7.494 1.00 86.81 93 PRO A N 1
ATOM 713 C CA . PRO A 1 93 ? 14.966 -4.347 -8.758 1.00 86.81 93 PRO A CA 1
ATOM 714 C C . PRO A 1 93 ? 15.066 -3.441 -9.986 1.00 86.81 93 PRO A C 1
ATOM 716 O O . PRO A 1 93 ? 15.507 -3.891 -11.041 1.00 86.81 93 PRO A O 1
ATOM 719 N N . SER A 1 94 ? 14.649 -2.177 -9.883 1.00 87.88 94 SER A N 1
ATOM 720 C CA . SER A 1 94 ? 14.597 -1.252 -11.019 1.00 87.88 94 SER A CA 1
ATOM 721 C C . SER A 1 94 ? 15.317 0.076 -10.771 1.00 87.88 94 SER A C 1
ATOM 723 O O . SER A 1 94 ? 15.119 1.018 -11.531 1.00 87.88 94 SER A O 1
ATOM 725 N N . LEU A 1 95 ? 16.191 0.169 -9.758 1.00 86.81 95 LEU A N 1
ATOM 726 C CA . LEU A 1 95 ? 16.978 1.389 -9.490 1.00 86.81 95 LEU A CA 1
ATOM 727 C C . LEU A 1 95 ? 17.892 1.791 -10.645 1.00 86.81 95 LEU A C 1
ATOM 729 O O . LEU A 1 95 ? 18.079 2.975 -10.908 1.00 86.81 95 LEU A O 1
ATOM 733 N N . HIS A 1 96 ? 18.467 0.797 -11.315 1.00 86.88 96 HIS A N 1
ATOM 734 C CA . HIS A 1 96 ? 19.399 0.980 -12.425 1.00 86.88 96 HIS A CA 1
ATOM 735 C C . HIS A 1 96 ? 18.766 0.612 -13.768 1.00 86.88 96 HIS A C 1
ATOM 737 O O . HIS A 1 96 ? 19.478 0.282 -14.715 1.00 86.88 96 HIS A O 1
ATOM 743 N N . ALA A 1 97 ? 17.431 0.636 -13.850 1.00 85.62 97 ALA A N 1
ATOM 744 C CA . ALA A 1 97 ? 16.745 0.469 -15.118 1.00 85.62 97 ALA A CA 1
ATOM 745 C C . ALA A 1 97 ? 17.155 1.608 -16.060 1.00 85.62 97 ALA A C 1
ATOM 747 O O . ALA A 1 97 ? 17.025 2.788 -15.732 1.00 85.62 97 ALA A O 1
ATOM 748 N N . THR A 1 98 ? 17.690 1.247 -17.221 1.00 84.12 98 THR A N 1
ATOM 749 C CA . THR A 1 98 ? 17.980 2.196 -18.290 1.00 84.12 98 THR A CA 1
ATOM 750 C C . THR A 1 98 ? 16.693 2.463 -19.047 1.00 84.12 98 THR A C 1
ATOM 752 O O . THR A 1 98 ? 16.060 1.527 -19.538 1.00 84.12 98 THR A O 1
ATOM 755 N N . PHE A 1 99 ? 16.320 3.730 -19.142 1.00 79.94 99 PHE A N 1
ATOM 756 C CA . PHE A 1 99 ? 15.227 4.169 -19.991 1.00 79.94 99 PHE A CA 1
ATOM 757 C C . PHE A 1 99 ? 15.831 4.868 -21.194 1.00 79.94 99 PHE A C 1
ATOM 759 O O . PHE A 1 99 ? 16.712 5.716 -21.033 1.00 79.94 99 PHE A O 1
ATOM 766 N N . ASP A 1 100 ? 15.364 4.506 -22.382 1.00 82.94 100 ASP A N 1
ATOM 767 C CA . ASP A 1 100 ? 15.649 5.308 -23.558 1.00 82.94 100 ASP A CA 1
ATOM 768 C C . ASP A 1 100 ? 14.976 6.667 -23.363 1.00 82.94 100 ASP A C 1
ATOM 770 O O . ASP A 1 100 ? 13.819 6.753 -22.937 1.00 82.94 100 ASP A O 1
ATOM 774 N N . GLU A 1 101 ? 15.725 7.736 -23.619 1.00 80.38 101 GLU A N 1
ATOM 775 C CA . GLU A 1 101 ? 15.168 9.078 -23.587 1.00 80.38 101 GLU A CA 1
ATOM 776 C C . GLU A 1 101 ? 14.035 9.143 -24.612 1.00 80.38 101 GLU A C 1
ATOM 778 O O . GLU A 1 101 ? 14.216 8.798 -25.784 1.00 80.38 101 GLU A O 1
ATOM 783 N N . ALA A 1 102 ? 12.843 9.534 -24.154 1.00 80.56 102 ALA A N 1
ATOM 784 C CA . ALA A 1 102 ? 11.736 9.755 -25.065 1.00 80.56 102 ALA A CA 1
ATOM 785 C C . ALA A 1 102 ? 12.176 10.806 -26.096 1.00 80.56 102 ALA A C 1
ATOM 787 O O . ALA A 1 102 ? 12.781 11.810 -25.704 1.00 80.56 102 ALA A O 1
ATOM 788 N N . PRO A 1 103 ? 11.903 10.602 -27.397 1.00 79.19 103 PRO A N 1
ATOM 789 C CA . PRO A 1 103 ? 12.232 11.606 -28.393 1.00 79.19 103 PRO A CA 1
ATOM 790 C C . PRO A 1 103 ? 11.592 12.936 -27.989 1.00 79.19 103 PRO A C 1
ATOM 792 O O . PRO A 1 103 ? 10.449 12.974 -27.526 1.00 79.19 103 PRO A O 1
ATOM 795 N N . ALA A 1 104 ? 12.353 14.023 -28.126 1.00 77.88 104 ALA A N 1
ATOM 796 C CA . ALA A 1 104 ? 11.821 15.353 -27.880 1.00 77.88 104 ALA A CA 1
ATOM 797 C C . ALA A 1 104 ? 10.579 15.573 -28.762 1.00 77.88 104 ALA A C 1
ATOM 799 O O . ALA A 1 104 ? 10.593 15.142 -29.919 1.00 77.88 104 ALA A O 1
ATOM 800 N N . PRO A 1 105 ? 9.535 16.248 -28.251 1.00 75.00 105 PRO A N 1
ATOM 801 C CA . PRO A 1 105 ? 8.356 16.544 -29.050 1.00 75.00 105 PRO A CA 1
ATOM 802 C C . PRO A 1 105 ? 8.766 17.340 -30.296 1.00 75.00 105 PRO A C 1
ATOM 804 O O . PRO A 1 105 ? 9.393 18.400 -30.200 1.00 75.00 105 PRO A O 1
ATOM 807 N N . VAL A 1 106 ? 8.430 16.818 -31.470 1.00 78.44 106 VAL A N 1
ATOM 808 C CA . VAL A 1 106 ? 8.662 17.448 -32.764 1.00 78.44 106 VAL A CA 1
ATOM 809 C C . VAL A 1 106 ? 7.555 18.467 -33.002 1.00 78.44 106 VAL A C 1
ATOM 811 O O . VAL A 1 106 ? 6.363 18.171 -32.935 1.00 78.44 106 VAL A O 1
ATOM 814 N N . ALA A 1 107 ? 7.932 19.707 -33.302 1.00 74.12 107 ALA A N 1
ATOM 815 C CA . ALA A 1 107 ? 6.952 20.735 -33.618 1.00 74.12 107 ALA A CA 1
ATOM 816 C C . ALA A 1 107 ? 6.140 20.329 -34.868 1.00 74.12 107 ALA A C 1
ATOM 818 O O . ALA A 1 107 ? 6.715 20.089 -35.929 1.00 74.12 107 ALA A O 1
ATOM 819 N N . GLY A 1 108 ? 4.807 20.280 -34.749 1.00 70.56 108 GLY A N 1
ATOM 820 C CA . GLY A 1 108 ? 3.891 19.923 -35.838 1.00 70.56 108 GLY A CA 1
ATOM 821 C C . GLY A 1 108 ? 3.388 18.473 -35.847 1.00 70.56 108 GLY A C 1
ATOM 822 O O . GLY A 1 108 ? 2.530 18.163 -36.673 1.00 70.56 108 GLY A O 1
ATOM 823 N N . GLU A 1 109 ? 3.854 17.601 -34.945 1.00 73.25 109 GLU A N 1
ATOM 824 C CA . GLU A 1 109 ? 3.255 16.272 -34.742 1.00 73.25 109 GLU A CA 1
ATOM 825 C C . GLU A 1 109 ? 2.026 16.348 -33.813 1.00 73.25 109 GLU A C 1
ATOM 827 O O . GLU A 1 109 ? 1.929 17.231 -32.959 1.00 73.25 109 GLU A O 1
ATOM 832 N N . ASP A 1 110 ? 1.031 15.483 -34.040 1.00 69.38 110 ASP A N 1
ATOM 833 C CA . ASP A 1 110 ? -0.199 15.356 -33.235 1.00 69.38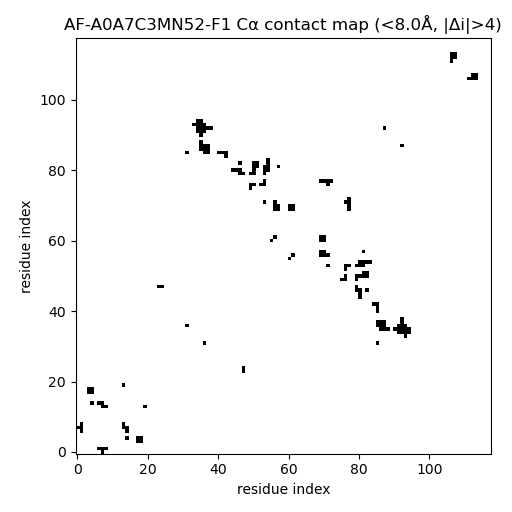 110 ASP A CA 1
ATOM 834 C C . ASP A 1 110 ? -0.965 16.663 -32.942 1.00 69.38 110 ASP A C 1
ATOM 836 O O . ASP A 1 110 ? -1.608 16.832 -31.906 1.00 69.38 110 ASP A O 1
ATOM 840 N N . GLY A 1 111 ? -0.936 17.606 -33.890 1.00 69.25 111 GLY A N 1
ATOM 841 C CA . GLY A 1 111 ? -1.681 18.864 -33.794 1.00 69.25 111 GLY A CA 1
ATOM 842 C C . GLY A 1 111 ? -1.049 19.904 -32.867 1.00 69.25 111 GLY A C 1
ATOM 843 O O . GLY A 1 111 ? -1.691 20.911 -32.565 1.00 69.25 111 GLY A O 1
ATOM 844 N N . CYS A 1 112 ? 0.200 19.701 -32.438 1.00 64.81 112 CYS A N 1
ATOM 845 C CA . CYS A 1 112 ? 0.932 20.676 -31.641 1.00 64.81 112 CYS A CA 1
ATOM 846 C C . CYS A 1 112 ? 1.376 21.857 -32.537 1.00 64.81 112 CYS A C 1
ATOM 848 O O . CYS A 1 112 ? 2.176 21.653 -33.458 1.00 64.81 112 CYS A O 1
ATOM 850 N N . PRO A 1 113 ? 0.858 23.089 -32.337 1.00 67.69 113 PRO A N 1
ATOM 851 C CA . PRO A 1 113 ? 1.156 24.208 -33.223 1.00 67.69 113 PRO A CA 1
ATOM 852 C C . PRO A 1 113 ? 2.627 24.614 -33.109 1.00 67.69 113 PRO A C 1
ATOM 854 O O . PRO A 1 113 ? 3.146 24.839 -32.016 1.00 67.69 113 PRO A O 1
ATOM 857 N N . VAL A 1 114 ? 3.294 24.754 -34.256 1.00 68.31 114 VAL A N 1
ATOM 858 C CA . VAL A 1 114 ? 4.654 25.297 -34.320 1.00 68.31 114 VAL A CA 1
ATOM 859 C C . VAL A 1 114 ? 4.583 26.778 -33.954 1.00 68.31 114 VAL A C 1
ATOM 861 O O . VAL A 1 114 ? 4.108 27.596 -34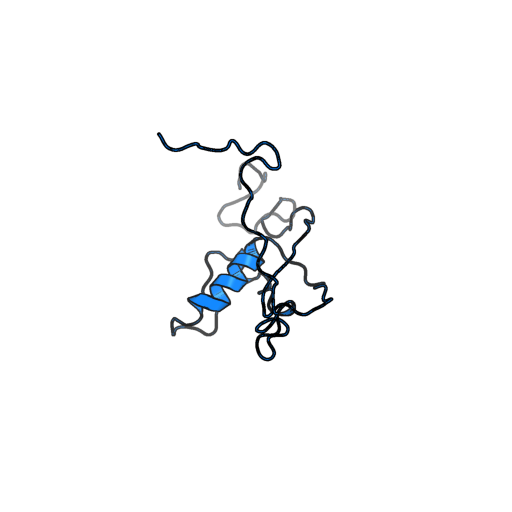.741 1.00 68.31 114 VAL A O 1
ATOM 864 N N . LEU A 1 115 ? 5.033 27.136 -32.752 1.00 65.00 115 LEU A N 1
ATOM 865 C CA . LEU A 1 115 ? 5.229 28.535 -32.384 1.00 65.00 115 LEU A CA 1
ATOM 866 C C . LEU A 1 115 ? 6.456 29.057 -33.140 1.00 65.00 115 LEU A C 1
ATOM 868 O O . LEU A 1 115 ? 7.588 28.922 -32.684 1.00 65.00 115 LEU A O 1
ATOM 872 N N . THR A 1 116 ? 6.245 29.634 -34.321 1.00 63.06 116 THR A N 1
ATOM 873 C CA . THR A 1 116 ? 7.271 30.445 -34.981 1.00 63.06 116 THR A CA 1
ATOM 874 C C . THR A 1 116 ? 7.480 31.705 -34.143 1.00 63.06 116 THR A C 1
ATOM 876 O O . THR A 1 116 ? 6.567 32.525 -34.030 1.00 63.06 116 THR A O 1
ATOM 879 N N . ALA A 1 117 ? 8.649 31.834 -33.513 1.00 60.03 117 ALA A N 1
ATOM 880 C CA . ALA A 1 117 ? 9.063 33.079 -32.869 1.00 60.03 117 ALA A CA 1
ATOM 881 C C . ALA A 1 117 ? 9.101 34.229 -33.907 1.00 60.03 117 ALA A C 1
ATOM 883 O O . ALA A 1 117 ? 9.351 33.944 -35.083 1.00 60.03 117 ALA A O 1
ATOM 884 N N . PRO A 1 118 ? 8.810 35.482 -33.500 1.00 59.88 118 PRO A N 1
ATOM 885 C CA . PRO A 1 118 ? 8.751 36.637 -34.400 1.00 59.88 118 PRO A CA 1
ATOM 886 C C . PRO A 1 118 ? 10.104 37.004 -35.019 1.00 59.88 118 PRO A C 1
ATOM 888 O O . PRO A 1 118 ? 11.148 36.765 -34.368 1.00 59.88 118 PRO A O 1
#

Solvent-accessible surface area (backbone atoms only — not comparable to full-atom values): 8075 Å² total; per-residue (Å²): 104,62,91,78,23,93,81,56,49,100,88,52,81,80,53,88,93,37,93,61,93,85,65,80,78,83,92,75,94,83,85,81,89,53,41,31,32,48,81,99,65,79,82,86,73,87,72,60,80,42,15,60,50,27,32,50,26,51,74,72,47,58,75,67,90,65,74,100,59,65,61,60,96,49,79,62,28,63,73,35,49,49,65,55,90,50,44,31,87,89,58,51,82,42,70,81,62,83,71,81,79,74,78,74,87,59,79,58,53,96,79,41,77,65,82,76,76,134

pLDDT: mean 82.42, std 11.42, range [55.47, 96.12]

Secondary structure (DSSP, 8-state):
-TTTSTT--TTSPPPTTS--TT---S--------TTBPTT--------HHHHHHHHIIIIITTSSS-SS---SSHHHHHS---GGGB-SSS-TTTT---PPPPPPPTTSTT-------

Mean predicted aligned error: 11.44 Å

Radius of gyration: 22.99 Å; Cα contacts (8 Å, |Δi|>4): 96; chains: 1; bounding box: 51×46×61 Å